Protein AF-A0A7Z7YSQ9-F1 (afdb_monomer_lite)

Structure (mmCIF, N/CA/C/O backbone):
data_AF-A0A7Z7YSQ9-F1
#
_entry.id   AF-A0A7Z7YSQ9-F1
#
loop_
_atom_site.group_PDB
_atom_site.id
_atom_site.type_symbol
_atom_site.label_atom_id
_atom_site.label_alt_id
_atom_site.label_comp_id
_atom_site.label_asym_id
_atom_site.label_entity_id
_atom_site.label_seq_id
_atom_site.pdbx_PDB_ins_code
_atom_site.Cartn_x
_atom_site.Cartn_y
_atom_site.Cartn_z
_atom_site.occupancy
_atom_site.B_iso_or_equiv
_atom_site.auth_seq_id
_atom_site.auth_comp_id
_atom_site.auth_asym_id
_atom_site.auth_atom_id
_atom_site.pdbx_PDB_model_num
ATOM 1 N N . VAL A 1 1 ? 19.070 -14.063 -18.402 1.00 60.19 1 VAL A N 1
ATOM 2 C CA . VAL A 1 1 ? 18.441 -13.563 -17.154 1.00 60.19 1 VAL A CA 1
ATOM 3 C C . VAL A 1 1 ? 19.548 -13.335 -16.139 1.00 60.19 1 VAL A C 1
ATOM 5 O O . VAL A 1 1 ? 20.339 -14.246 -15.937 1.00 60.19 1 VAL A O 1
ATOM 8 N N . ASN A 1 2 ? 19.658 -12.139 -15.555 1.00 76.81 2 ASN A N 1
ATOM 9 C CA . ASN A 1 2 ? 20.687 -11.836 -14.553 1.00 76.81 2 ASN A CA 1
ATOM 10 C C . ASN A 1 2 ? 20.278 -12.436 -13.199 1.00 76.81 2 ASN A C 1
ATOM 12 O O . ASN A 1 2 ? 19.582 -11.792 -12.415 1.00 76.81 2 ASN A O 1
ATOM 16 N N . SER A 1 3 ? 20.676 -13.683 -12.938 1.00 81.25 3 SER A N 1
ATOM 17 C CA . SER A 1 3 ? 20.242 -14.459 -11.764 1.00 81.25 3 SER A CA 1
ATOM 18 C C . SER A 1 3 ? 20.574 -13.796 -10.423 1.00 81.25 3 SER A C 1
ATOM 20 O O . SER A 1 3 ? 19.809 -13.926 -9.473 1.00 81.25 3 SER A O 1
ATOM 22 N N . SER A 1 4 ? 21.670 -13.035 -10.346 1.00 85.69 4 SER A N 1
ATOM 23 C CA . SER A 1 4 ? 22.038 -12.262 -9.153 1.00 85.69 4 SER A CA 1
ATOM 24 C C . SER A 1 4 ? 21.038 -11.145 -8.846 1.00 85.69 4 SER A C 1
ATOM 26 O O . SER A 1 4 ? 20.640 -10.980 -7.696 1.00 85.69 4 SER A O 1
ATOM 28 N N . LEU A 1 5 ? 20.585 -10.414 -9.869 1.00 83.81 5 LEU A N 1
ATOM 29 C CA . LEU A 1 5 ? 19.612 -9.332 -9.718 1.00 83.81 5 LEU A CA 1
ATOM 30 C C . LEU A 1 5 ? 18.253 -9.877 -9.264 1.00 83.81 5 LEU A C 1
ATOM 32 O O . LEU A 1 5 ? 17.628 -9.311 -8.372 1.00 83.81 5 LEU A O 1
ATOM 36 N N . VAL A 1 6 ? 17.826 -11.006 -9.841 1.00 86.56 6 VAL A N 1
ATOM 37 C CA . VAL A 1 6 ? 16.579 -11.683 -9.453 1.00 86.56 6 VAL A CA 1
ATOM 38 C C . VAL A 1 6 ? 16.660 -12.198 -8.016 1.00 86.56 6 VAL A C 1
ATOM 40 O O . VAL A 1 6 ? 15.710 -12.016 -7.257 1.00 86.56 6 VAL A O 1
ATOM 43 N N . PHE A 1 7 ? 17.789 -12.791 -7.616 1.00 91.50 7 PHE A N 1
ATOM 44 C CA . PHE A 1 7 ? 17.997 -13.262 -6.247 1.00 91.50 7 PHE A CA 1
ATOM 45 C C . PHE A 1 7 ? 17.928 -12.115 -5.231 1.00 91.50 7 PHE A C 1
ATOM 47 O O . PHE A 1 7 ? 17.121 -12.167 -4.304 1.00 91.50 7 PHE A O 1
ATOM 54 N N . VAL A 1 8 ? 18.718 -11.054 -5.436 1.00 91.56 8 VAL A N 1
ATOM 55 C CA . VAL A 1 8 ? 18.748 -9.896 -4.529 1.00 91.56 8 VAL A CA 1
ATOM 56 C C . VAL A 1 8 ? 17.380 -9.222 -4.470 1.00 91.56 8 VAL A C 1
ATOM 58 O O . VAL A 1 8 ? 16.871 -8.985 -3.378 1.00 91.56 8 VAL A O 1
ATOM 61 N N . GLY A 1 9 ? 16.755 -8.972 -5.625 1.00 89.50 9 GLY A N 1
ATOM 62 C CA . GLY A 1 9 ? 15.425 -8.369 -5.691 1.00 89.50 9 GLY A CA 1
ATOM 63 C C . GLY A 1 9 ? 14.383 -9.184 -4.926 1.00 89.50 9 GLY A C 1
ATOM 64 O O . GLY A 1 9 ? 13.663 -8.630 -4.104 1.00 89.50 9 GLY A O 1
ATOM 65 N N . SER A 1 10 ? 14.359 -10.506 -5.115 1.00 91.50 10 SER A N 1
ATOM 66 C CA . SER A 1 10 ? 13.379 -11.382 -4.456 1.00 91.50 10 SER A CA 1
ATOM 67 C C . SER A 1 10 ? 13.565 -11.434 -2.939 1.00 91.50 10 SER A C 1
ATOM 69 O O . SER A 1 10 ? 12.587 -11.329 -2.201 1.00 91.50 10 SER A O 1
ATOM 71 N N . VAL A 1 11 ? 14.808 -11.562 -2.458 1.00 96.19 11 VAL A N 1
ATOM 72 C CA . VAL A 1 11 ? 15.101 -11.595 -1.015 1.00 96.19 11 VAL A CA 1
ATOM 73 C C . VAL A 1 11 ? 14.742 -10.262 -0.361 1.00 96.19 11 VAL A C 1
ATOM 75 O O . VAL A 1 11 ? 14.069 -10.252 0.668 1.00 96.19 11 VAL A O 1
ATOM 78 N N . VAL A 1 12 ? 15.130 -9.138 -0.974 1.00 95.19 12 VAL A N 1
ATOM 79 C CA . VAL A 1 12 ? 14.799 -7.800 -0.463 1.00 95.19 12 VAL A CA 1
ATOM 80 C C . VAL A 1 12 ? 13.284 -7.598 -0.428 1.00 95.19 12 VAL A C 1
ATOM 82 O O . VAL A 1 12 ? 12.754 -7.187 0.602 1.00 95.19 12 VAL A O 1
ATOM 85 N N . SER A 1 13 ? 12.566 -7.942 -1.502 1.00 92.25 13 SER A N 1
ATOM 86 C CA . SER A 1 13 ? 11.104 -7.847 -1.536 1.00 92.25 13 SER A CA 1
ATOM 87 C C . SER A 1 13 ? 10.437 -8.698 -0.456 1.00 92.25 13 SER A C 1
ATOM 89 O O . SER A 1 13 ? 9.523 -8.216 0.205 1.00 92.25 13 SER A O 1
ATOM 91 N N . LEU A 1 14 ? 10.902 -9.929 -0.231 1.00 94.50 14 LEU A N 1
ATOM 92 C CA . LEU A 1 14 ? 10.341 -10.818 0.787 1.00 94.50 14 LEU A CA 1
ATOM 93 C C . LEU A 1 14 ? 10.551 -10.273 2.206 1.00 94.50 14 LEU A C 1
ATOM 95 O O . LEU A 1 14 ? 9.609 -10.241 2.996 1.00 94.50 14 LEU A O 1
ATOM 99 N N . VAL A 1 15 ? 11.758 -9.795 2.519 1.00 96.94 15 VAL A N 1
ATOM 100 C CA . VAL A 1 15 ? 12.060 -9.195 3.829 1.00 96.94 15 VAL A CA 1
ATOM 101 C C . VAL A 1 15 ? 11.210 -7.946 4.068 1.00 96.94 15 VAL A C 1
ATOM 103 O O . VAL A 1 15 ? 10.644 -7.784 5.149 1.00 96.94 15 VAL A O 1
ATOM 106 N N . LEU A 1 16 ? 11.068 -7.085 3.057 1.00 93.75 16 LEU A N 1
ATOM 107 C CA . LEU A 1 16 ? 10.231 -5.891 3.161 1.00 93.75 16 LEU A CA 1
ATOM 108 C C . LEU A 1 16 ? 8.745 -6.237 3.315 1.00 93.75 16 LEU A C 1
ATOM 110 O O . LEU A 1 16 ? 8.072 -5.609 4.127 1.00 93.75 16 LEU A O 1
ATOM 114 N N . LEU A 1 17 ? 8.235 -7.251 2.606 1.00 91.94 17 LEU A N 1
ATOM 115 C CA . LEU A 1 17 ? 6.851 -7.715 2.759 1.00 91.94 17 LEU A CA 1
ATOM 116 C C . LEU A 1 17 ? 6.567 -8.207 4.181 1.00 91.94 17 LEU A C 1
ATOM 118 O O . LEU A 1 17 ? 5.559 -7.816 4.767 1.00 91.94 17 LEU A O 1
ATOM 122 N N . ILE A 1 18 ? 7.473 -8.998 4.765 1.00 94.31 18 ILE A N 1
ATOM 123 C CA . ILE A 1 18 ? 7.359 -9.427 6.168 1.00 94.31 18 ILE A CA 1
ATOM 124 C C . ILE A 1 18 ? 7.359 -8.209 7.100 1.00 94.31 18 ILE A C 1
ATOM 126 O O . ILE A 1 18 ? 6.541 -8.133 8.015 1.00 94.31 18 ILE A O 1
ATOM 130 N N . GLY A 1 19 ? 8.236 -7.232 6.854 1.00 94.62 19 GLY A N 1
ATOM 131 C CA . GLY A 1 19 ? 8.282 -5.993 7.630 1.00 94.62 19 GLY A CA 1
ATOM 132 C C . GLY A 1 19 ? 6.968 -5.209 7.582 1.00 94.62 19 GLY A C 1
ATOM 133 O O . GLY A 1 19 ? 6.469 -4.783 8.623 1.00 94.62 19 GLY A O 1
ATOM 134 N N . ILE A 1 20 ? 6.371 -5.065 6.394 1.00 92.50 20 ILE A N 1
ATOM 135 C CA . ILE A 1 20 ? 5.070 -4.401 6.219 1.00 92.50 20 ILE A CA 1
ATOM 136 C C . ILE A 1 20 ? 3.968 -5.188 6.934 1.00 92.50 20 ILE A C 1
ATOM 138 O O . ILE A 1 20 ? 3.111 -4.576 7.568 1.00 92.50 20 ILE A O 1
ATOM 142 N N . PHE A 1 21 ? 4.004 -6.522 6.893 1.00 92.44 21 PHE A N 1
ATOM 143 C CA . PHE A 1 21 ? 3.040 -7.361 7.606 1.00 92.44 21 PHE A CA 1
ATOM 144 C C . PHE A 1 21 ? 3.099 -7.172 9.114 1.00 92.44 21 PHE A C 1
ATOM 146 O O . PHE A 1 21 ? 2.078 -6.884 9.734 1.00 92.44 21 PHE A O 1
ATOM 153 N N . LEU A 1 22 ? 4.292 -7.247 9.698 1.00 94.19 22 LEU A N 1
ATOM 154 C CA . LEU A 1 22 ? 4.474 -7.039 11.133 1.00 94.19 22 LEU A CA 1
ATOM 155 C C . LEU A 1 22 ? 4.070 -5.625 11.560 1.00 94.19 22 LEU A C 1
ATOM 157 O O . LEU A 1 22 ? 3.411 -5.453 12.585 1.00 94.19 22 LEU A O 1
ATOM 161 N N . MET A 1 23 ? 4.434 -4.616 10.765 1.00 93.00 23 MET A N 1
ATOM 162 C CA . MET A 1 23 ? 4.058 -3.228 11.026 1.00 93.00 23 MET A CA 1
ATOM 163 C C . MET A 1 23 ? 2.538 -3.045 10.998 1.00 93.00 23 MET A C 1
ATOM 165 O O . MET A 1 23 ? 1.984 -2.414 11.895 1.00 93.00 23 MET A O 1
ATOM 169 N N . MET A 1 24 ? 1.866 -3.604 9.991 1.00 92.38 24 MET A N 1
ATOM 170 C CA . MET A 1 24 ? 0.413 -3.526 9.857 1.00 92.38 24 MET A CA 1
ATOM 171 C C . MET A 1 24 ? -0.297 -4.248 10.996 1.00 92.38 24 MET A C 1
ATOM 173 O O . MET A 1 24 ? -1.178 -3.658 11.611 1.00 92.38 24 MET A O 1
ATOM 177 N N . TYR A 1 25 ? 0.147 -5.459 11.330 1.00 93.19 25 TYR A N 1
ATOM 178 C CA . TYR A 1 25 ? -0.387 -6.225 12.449 1.00 93.19 25 TYR A CA 1
ATOM 179 C C . TYR A 1 25 ? -0.304 -5.436 13.760 1.00 93.19 25 TYR A C 1
ATOM 181 O O . TYR A 1 25 ? -1.300 -5.266 14.461 1.00 93.19 25 TYR A O 1
ATOM 189 N N . TYR A 1 26 ? 0.872 -4.882 14.069 1.00 93.31 26 TYR A N 1
ATOM 190 C CA . TYR A 1 26 ? 1.053 -4.082 15.280 1.00 93.31 26 TYR A CA 1
ATOM 191 C C . TYR A 1 26 ? 0.163 -2.833 15.278 1.00 93.31 26 TYR A C 1
ATOM 193 O O . TYR A 1 26 ? -0.462 -2.510 16.288 1.00 93.31 26 TYR A O 1
ATOM 201 N N . LYS A 1 27 ? 0.067 -2.156 14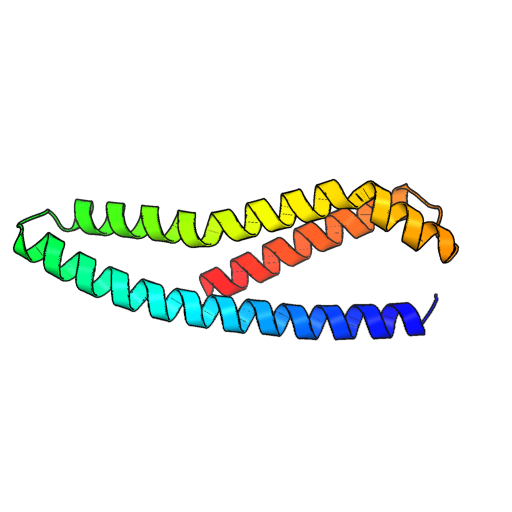.128 1.00 92.25 27 LYS A N 1
ATOM 202 C CA . LYS A 1 27 ? -0.794 -0.987 13.936 1.00 92.25 27 LYS A CA 1
ATOM 203 C C . LYS A 1 27 ? -2.267 -1.342 14.168 1.00 92.25 27 LYS A C 1
ATOM 205 O O . LYS A 1 27 ? -2.934 -0.614 14.887 1.00 92.25 27 LYS A O 1
ATOM 210 N N . GLN A 1 28 ? -2.768 -2.448 13.617 1.00 91.88 28 GLN A N 1
ATOM 211 C CA . GLN A 1 28 ? -4.164 -2.878 13.791 1.00 91.88 28 GLN A CA 1
ATOM 212 C C . GLN A 1 28 ? -4.481 -3.220 15.243 1.00 91.88 28 GLN A C 1
ATOM 214 O O . GLN A 1 28 ? -5.516 -2.801 15.753 1.00 91.88 28 GLN A O 1
ATOM 219 N N . VAL A 1 29 ? -3.575 -3.918 15.931 1.00 92.69 29 VAL A N 1
ATOM 220 C CA . VAL A 1 29 ? -3.743 -4.218 17.359 1.00 92.69 29 VAL A CA 1
ATOM 221 C C . VAL A 1 29 ? -3.760 -2.928 18.186 1.00 92.69 29 VAL A C 1
ATOM 223 O O . VAL A 1 29 ? -4.637 -2.761 19.030 1.00 92.69 29 VAL A O 1
ATOM 226 N N . SER A 1 30 ? -2.835 -1.998 17.929 1.00 92.38 30 SER A N 1
ATOM 227 C CA . SER A 1 30 ? -2.763 -0.719 18.649 1.00 92.38 30 SER A CA 1
ATOM 228 C C . SER A 1 30 ? -4.008 0.144 18.427 1.00 92.38 30 SER A C 1
ATOM 230 O O . SER A 1 30 ? -4.621 0.584 19.395 1.00 92.38 30 SER A O 1
ATOM 232 N N . GLU A 1 31 ? -4.415 0.344 17.171 1.00 92.25 31 GLU A N 1
ATOM 233 C CA . GLU A 1 31 ? -5.608 1.132 16.825 1.00 92.25 31 GLU A CA 1
ATOM 234 C C . GLU A 1 31 ? -6.877 0.462 17.379 1.00 92.25 31 GLU A C 1
ATOM 236 O O . GLU A 1 31 ? -7.741 1.140 17.919 1.00 92.25 31 GLU A O 1
ATOM 241 N N . GLY A 1 32 ? -6.960 -0.875 17.379 1.00 91.56 32 GLY A N 1
ATOM 242 C CA . GLY A 1 32 ? -8.080 -1.602 17.986 1.00 91.56 32 GLY A CA 1
ATOM 243 C C . GLY A 1 32 ? -8.206 -1.401 19.503 1.00 91.56 32 GLY A C 1
ATOM 244 O O . GLY A 1 32 ? -9.320 -1.389 20.037 1.00 91.56 32 GLY A O 1
ATOM 245 N N . HIS A 1 33 ? -7.088 -1.214 20.213 1.00 92.56 33 HIS A N 1
ATOM 246 C CA . HIS A 1 33 ? -7.108 -0.836 21.628 1.00 92.56 33 HIS A CA 1
ATOM 247 C C . HIS A 1 33 ? -7.593 0.606 21.828 1.00 92.56 33 HIS A C 1
ATOM 249 O O . HIS A 1 33 ? -8.455 0.835 22.677 1.00 92.56 33 HIS A O 1
ATOM 255 N N . GLU A 1 34 ? -7.103 1.552 21.026 1.00 91.56 34 GLU A N 1
ATOM 256 C CA . GLU A 1 34 ? -7.539 2.956 21.072 1.00 91.56 34 GLU A CA 1
ATOM 257 C C . GLU A 1 34 ? -9.033 3.104 20.723 1.00 91.56 34 GLU A C 1
ATOM 259 O O . GLU A 1 34 ? -9.784 3.785 21.429 1.00 91.56 34 GLU A O 1
ATOM 264 N N . ASP A 1 35 ? -9.502 2.385 19.701 1.00 93.19 35 ASP A N 1
ATOM 265 C CA . ASP A 1 35 ? -10.902 2.362 19.272 1.00 93.19 35 ASP A CA 1
ATOM 266 C C . ASP A 1 35 ? -11.835 1.792 20.347 1.00 93.19 35 ASP A C 1
ATOM 268 O O . ASP A 1 35 ? -12.985 2.226 20.475 1.00 93.19 35 ASP A O 1
ATOM 272 N N . ARG A 1 36 ? -11.361 0.838 21.161 1.00 93.81 36 ARG A N 1
ATOM 273 C CA . ARG A 1 36 ? -12.123 0.309 22.302 1.00 93.81 36 ARG A CA 1
ATOM 274 C C . ARG A 1 36 ? -12.343 1.376 23.373 1.00 93.81 36 ARG A C 1
ATOM 276 O O . ARG A 1 36 ? -13.457 1.495 23.890 1.00 93.81 36 ARG A O 1
ATOM 283 N N . ASP A 1 37 ? -11.318 2.150 23.705 1.00 93.06 37 ASP A N 1
ATOM 284 C CA . ASP A 1 37 ? -11.431 3.212 24.708 1.00 93.06 37 ASP A CA 1
ATOM 285 C C . ASP A 1 37 ? -12.319 4.360 24.196 1.00 93.06 37 ASP A C 1
ATOM 287 O O . ASP A 1 37 ? -13.181 4.876 24.924 1.00 93.06 37 ASP A O 1
ATOM 291 N N . ALA A 1 38 ? -12.205 4.685 22.904 1.00 91.69 38 ALA A N 1
ATOM 292 C CA . ALA A 1 38 ? -13.100 5.615 22.224 1.00 91.69 38 ALA A CA 1
ATOM 293 C C . ALA A 1 38 ? -14.558 5.116 22.228 1.00 91.69 38 ALA A C 1
ATOM 295 O O . ALA A 1 38 ? -15.475 5.891 22.520 1.00 91.69 38 ALA A O 1
ATOM 296 N N . TYR A 1 39 ? -14.788 3.821 21.974 1.00 95.88 39 TYR A N 1
ATOM 297 C CA . TYR A 1 39 ? -16.111 3.191 22.041 1.00 95.88 39 TYR A CA 1
ATOM 298 C C . TYR A 1 39 ? -16.748 3.356 23.426 1.00 95.88 39 TYR A C 1
ATOM 300 O O . TYR A 1 39 ? -17.897 3.794 23.528 1.00 95.88 39 TYR A O 1
ATOM 308 N N . ILE A 1 40 ? -16.012 3.028 24.496 1.00 96.12 40 ILE A N 1
ATOM 309 C CA . ILE A 1 40 ? -16.505 3.125 25.880 1.00 96.12 40 ILE A CA 1
ATOM 310 C C . ILE A 1 40 ? -16.874 4.574 26.214 1.00 96.12 40 ILE A C 1
ATOM 312 O O . ILE A 1 40 ? -17.961 4.823 26.739 1.00 96.12 40 ILE A O 1
ATOM 316 N N . THR A 1 41 ? -16.014 5.525 25.849 1.00 95.12 41 THR A N 1
ATOM 317 C CA . THR A 1 41 ? -16.247 6.960 26.071 1.00 95.12 41 THR A CA 1
ATOM 318 C C . THR A 1 41 ? -17.510 7.439 25.352 1.00 95.12 41 THR A C 1
ATOM 320 O O . THR A 1 41 ? -18.390 8.048 25.960 1.00 95.12 41 THR A O 1
ATOM 323 N N . MET A 1 42 ? -17.659 7.107 24.067 1.00 95.88 42 MET A N 1
ATOM 324 C CA . MET A 1 42 ? -18.844 7.461 23.281 1.00 95.88 42 MET A CA 1
ATOM 325 C C . MET A 1 42 ? -20.130 6.834 23.835 1.00 95.88 42 MET A C 1
ATOM 327 O O . MET A 1 42 ? -21.184 7.476 23.838 1.00 95.88 42 MET A O 1
ATOM 331 N N . LYS A 1 43 ? -20.052 5.599 24.345 1.00 96.62 43 LYS A N 1
ATOM 332 C CA . LYS A 1 43 ? -21.192 4.916 24.964 1.00 96.62 43 LYS A CA 1
ATOM 333 C C . LYS A 1 43 ? -21.606 5.569 26.286 1.00 96.62 43 LYS A C 1
ATOM 335 O O . LYS A 1 43 ? -22.802 5.709 26.531 1.00 96.62 43 LYS A O 1
ATOM 340 N N . GLN A 1 44 ? -20.649 6.008 27.108 1.00 96.19 44 GLN A N 1
ATOM 341 C CA . GLN A 1 44 ? -20.920 6.743 28.354 1.00 96.19 44 GLN A CA 1
ATOM 342 C C . GLN A 1 44 ? -21.612 8.093 28.107 1.00 96.19 44 GLN A C 1
ATOM 344 O O . GLN A 1 44 ? -22.406 8.530 28.934 1.00 96.19 44 GLN A O 1
ATOM 349 N N . LEU A 1 45 ? -21.371 8.718 26.951 1.00 95.94 45 LEU A N 1
ATOM 350 C CA . LEU A 1 45 ? -22.058 9.940 26.511 1.00 95.94 45 LEU A CA 1
ATOM 351 C C . LEU A 1 45 ? -23.472 9.691 25.951 1.00 95.94 45 LEU A C 1
ATOM 353 O O . LEU A 1 45 ? -24.158 10.641 25.580 1.00 95.94 45 LEU A O 1
ATOM 357 N N . GLY A 1 46 ? -23.919 8.432 25.877 1.00 96.06 46 GLY A N 1
ATOM 358 C CA . GLY A 1 46 ? -25.258 8.071 25.410 1.00 96.06 46 GLY A CA 1
ATOM 359 C C . GLY A 1 46 ? -25.422 8.036 23.888 1.00 96.06 46 GLY A C 1
ATOM 360 O O . GLY A 1 46 ? -26.553 8.067 23.406 1.00 96.06 46 GLY A O 1
ATOM 361 N N . LEU A 1 47 ? -24.326 7.971 23.120 1.00 96.12 47 LEU A N 1
ATOM 362 C CA . LEU A 1 47 ? -24.408 7.834 21.664 1.00 96.12 47 LEU A CA 1
ATOM 363 C C . LEU A 1 47 ? -24.964 6.461 21.259 1.00 96.12 47 LEU A C 1
ATOM 365 O O . LEU A 1 47 ? -24.684 5.435 21.886 1.00 96.12 47 LEU A O 1
ATOM 369 N N . ASP A 1 48 ? -25.732 6.448 20.170 1.00 96.25 48 ASP A N 1
ATOM 370 C CA . ASP A 1 48 ? -26.271 5.224 19.578 1.00 96.25 48 ASP A CA 1
ATOM 371 C C . ASP A 1 48 ? -25.142 4.343 19.009 1.00 96.25 48 ASP A C 1
ATOM 373 O O . ASP A 1 48 ? -24.214 4.830 18.360 1.00 96.25 48 ASP A O 1
ATOM 377 N N . GLU A 1 49 ? -25.226 3.027 19.204 1.00 94.31 49 GLU A N 1
ATOM 378 C CA . GLU A 1 49 ? -24.187 2.067 18.804 1.00 94.31 49 GLU A CA 1
ATOM 379 C C . GLU A 1 49 ? -23.935 2.060 17.296 1.00 94.31 49 GLU A C 1
ATOM 381 O O . GLU A 1 49 ? -22.803 1.847 16.853 1.00 94.31 49 GLU A O 1
ATOM 386 N N . ILE A 1 50 ? -24.975 2.326 16.500 1.00 95.44 50 ILE A N 1
ATOM 387 C CA . ILE A 1 50 ? -24.863 2.448 15.042 1.00 95.44 50 ILE A CA 1
ATOM 388 C C . ILE A 1 50 ? -23.945 3.621 14.682 1.00 95.44 50 ILE A C 1
ATOM 390 O O . ILE A 1 50 ? -23.102 3.502 13.787 1.00 95.44 50 ILE A O 1
ATOM 394 N N . LEU A 1 51 ? -24.078 4.746 15.393 1.00 95.00 51 LEU A N 1
ATOM 395 C CA . LEU A 1 51 ? -23.244 5.924 15.180 1.00 95.00 51 LEU A CA 1
ATOM 396 C C . LEU A 1 51 ? -21.800 5.652 15.608 1.00 95.00 51 LEU A C 1
ATOM 398 O O . LEU A 1 51 ? -20.883 5.981 14.858 1.00 95.00 51 LEU A O 1
ATOM 402 N N . ILE A 1 52 ? -21.603 4.991 16.753 1.00 95.12 52 ILE A N 1
ATOM 403 C CA . ILE A 1 52 ? -20.269 4.630 17.255 1.00 95.12 52 ILE A CA 1
ATOM 404 C C . ILE A 1 52 ? -19.536 3.737 16.244 1.00 95.12 52 ILE A C 1
ATOM 406 O O . ILE A 1 52 ? -18.437 4.077 15.803 1.00 95.12 52 ILE A O 1
ATOM 410 N N . LYS A 1 53 ? -20.168 2.642 15.797 1.00 93.81 53 LYS A N 1
ATOM 411 C CA . LYS A 1 53 ? -19.581 1.718 14.807 1.00 93.81 53 LYS A CA 1
ATOM 412 C C . LYS A 1 53 ? -19.256 2.413 13.487 1.00 93.81 53 LYS A C 1
ATOM 414 O O . LYS A 1 53 ? -18.206 2.169 12.902 1.00 93.81 53 LYS A O 1
ATOM 419 N N . LYS A 1 54 ? -20.142 3.293 13.010 1.00 94.50 54 LYS A N 1
ATOM 420 C CA . LYS A 1 54 ? -1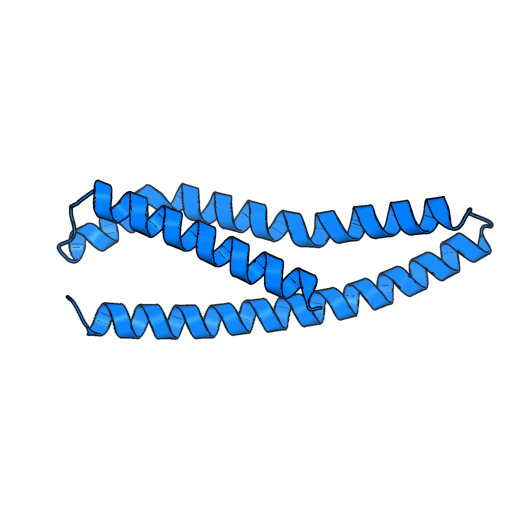9.921 4.049 11.770 1.00 94.50 54 LYS A CA 1
ATOM 421 C C . LYS A 1 54 ? -18.722 4.994 11.877 1.00 94.50 54 LYS A C 1
ATOM 423 O O . LYS A 1 54 ? -17.990 5.133 10.899 1.00 94.50 54 LYS A O 1
ATOM 428 N N . THR A 1 55 ? -18.542 5.644 13.025 1.00 93.69 55 THR A N 1
ATOM 429 C CA . THR A 1 55 ? -17.420 6.558 13.274 1.00 93.69 55 THR A CA 1
ATOM 430 C C . THR A 1 55 ? -16.097 5.799 13.320 1.00 93.69 55 THR A C 1
ATOM 432 O O . THR A 1 55 ? -15.201 6.132 12.547 1.00 93.69 55 THR A O 1
ATOM 435 N N . ILE A 1 56 ? -16.020 4.730 14.120 1.00 92.56 56 ILE A N 1
ATOM 436 C CA . ILE A 1 56 ? -14.817 3.890 14.250 1.00 92.56 56 ILE A CA 1
ATOM 437 C C . ILE A 1 56 ? -14.432 3.284 12.895 1.00 92.56 56 ILE A C 1
ATOM 439 O O . ILE A 1 56 ? -13.322 3.493 12.415 1.00 92.56 56 ILE A O 1
ATOM 443 N N . ASN A 1 57 ? -15.374 2.644 12.191 1.00 90.62 57 ASN A N 1
ATOM 444 C CA . ASN A 1 57 ? -15.079 2.022 10.895 1.00 90.62 57 ASN A CA 1
ATOM 445 C C . ASN A 1 57 ? -14.547 3.027 9.864 1.00 90.62 57 ASN A C 1
ATOM 447 O O . ASN A 1 57 ? -13.662 2.699 9.075 1.00 90.62 57 ASN A O 1
ATOM 451 N N . LYS A 1 58 ? -15.078 4.256 9.848 1.00 91.31 58 LYS A N 1
ATOM 452 C CA . LYS A 1 58 ? -14.576 5.297 8.944 1.00 91.31 58 LYS A CA 1
ATOM 453 C C . LYS A 1 58 ? -13.151 5.714 9.290 1.00 91.31 58 LYS A C 1
ATOM 455 O O . LYS A 1 58 ? -12.363 5.895 8.367 1.00 91.31 58 LYS A O 1
ATOM 460 N N . GLN A 1 59 ? -12.838 5.885 10.572 1.00 92.19 59 GLN A N 1
ATOM 461 C CA . GLN A 1 59 ? -11.493 6.244 11.016 1.00 92.19 59 GLN A CA 1
ATOM 462 C C . GLN A 1 59 ? -10.489 5.157 10.624 1.00 92.19 59 GLN A C 1
ATOM 464 O O . GLN A 1 59 ? -9.524 5.453 9.918 1.00 92.19 59 GLN A O 1
ATOM 469 N N . VAL A 1 60 ? -10.775 3.903 10.981 1.00 90.50 60 VAL A N 1
ATOM 470 C CA . VAL A 1 60 ? -9.897 2.757 10.709 1.00 90.50 60 VAL A CA 1
ATOM 471 C C . VAL A 1 60 ? -9.607 2.624 9.215 1.00 90.50 60 VAL A C 1
ATOM 473 O O . VAL A 1 60 ? -8.446 2.555 8.822 1.00 90.50 60 VAL A O 1
ATOM 476 N N . ILE A 1 61 ? -10.628 2.664 8.351 1.00 90.06 61 ILE A N 1
ATOM 477 C CA . ILE A 1 61 ? -10.421 2.524 6.898 1.00 90.06 61 ILE A CA 1
ATOM 478 C C . ILE A 1 61 ? -9.422 3.563 6.372 1.00 90.06 61 ILE A C 1
ATOM 480 O O . ILE A 1 61 ? -8.534 3.211 5.599 1.00 90.06 61 ILE A O 1
ATOM 484 N N . TRP A 1 62 ? -9.522 4.828 6.789 1.00 91.62 62 TRP A N 1
ATOM 485 C CA . TRP A 1 62 ? -8.610 5.871 6.310 1.00 91.62 62 TRP A CA 1
ATOM 486 C C . TRP A 1 62 ? -7.181 5.702 6.823 1.00 91.62 62 TRP A C 1
ATOM 488 O O . TRP A 1 62 ? -6.243 5.925 6.054 1.00 91.62 62 TRP A O 1
ATOM 498 N N . VAL A 1 63 ? -7.012 5.264 8.073 1.00 90.81 63 VAL A N 1
ATOM 499 C CA . VAL A 1 63 ? -5.691 5.003 8.668 1.00 90.81 63 VAL A CA 1
ATOM 500 C C . VAL A 1 63 ? -4.912 3.963 7.856 1.00 90.81 63 VAL A C 1
ATOM 502 O O . VAL A 1 63 ? -3.710 4.133 7.647 1.00 90.81 63 VAL A O 1
ATOM 505 N N . PHE A 1 64 ? -5.587 2.935 7.336 1.00 89.75 64 PHE A N 1
ATOM 506 C CA . PHE A 1 64 ? -4.951 1.887 6.527 1.00 89.75 64 PHE A CA 1
ATOM 507 C C . PHE A 1 64 ? -4.940 2.192 5.021 1.00 89.75 64 PHE A C 1
ATOM 509 O O . PHE A 1 64 ? -4.008 1.809 4.317 1.00 89.75 64 PHE A O 1
ATOM 516 N N . LEU A 1 65 ? -5.905 2.952 4.501 1.00 91.50 65 LEU A N 1
ATOM 517 C CA . LEU A 1 65 ? -5.962 3.276 3.073 1.00 91.50 65 LEU A CA 1
ATOM 518 C C . LEU A 1 65 ? -4.904 4.309 2.647 1.00 91.50 65 LEU A C 1
ATOM 520 O O . LEU A 1 65 ? -4.311 4.178 1.573 1.00 91.50 65 LEU A O 1
ATOM 524 N N . ILE A 1 66 ? -4.647 5.327 3.476 1.00 93.94 66 ILE A N 1
ATOM 525 C CA . ILE A 1 66 ? -3.693 6.404 3.156 1.00 93.94 66 ILE A CA 1
ATOM 526 C C . ILE A 1 66 ? -2.283 5.857 2.852 1.00 93.94 66 ILE A C 1
ATOM 528 O O . ILE A 1 66 ? -1.742 6.211 1.801 1.00 93.94 66 ILE A O 1
ATOM 532 N N . PRO A 1 67 ? -1.684 4.977 3.681 1.00 91.31 67 PRO A N 1
ATOM 533 C CA . PRO A 1 67 ? -0.377 4.386 3.393 1.00 91.31 67 PRO A CA 1
ATOM 534 C C . PRO A 1 67 ? -0.284 3.703 2.022 1.00 91.31 67 PRO A C 1
ATOM 536 O O . PRO A 1 67 ? 0.718 3.868 1.326 1.00 91.31 67 PRO A O 1
ATOM 539 N N . VAL A 1 68 ? -1.328 2.982 1.598 1.00 92.56 68 VAL A N 1
ATOM 540 C CA . VAL A 1 68 ? -1.354 2.294 0.293 1.00 92.56 68 VAL A CA 1
ATOM 541 C C . VAL A 1 68 ? -1.383 3.290 -0.852 1.00 92.56 68 VAL A C 1
ATOM 543 O O . VAL A 1 68 ? -0.629 3.147 -1.813 1.00 92.56 68 VAL A O 1
ATOM 546 N N . ILE A 1 69 ? -2.229 4.316 -0.746 1.00 95.75 69 ILE A N 1
ATOM 547 C CA . ILE A 1 69 ? -2.318 5.371 -1.759 1.00 95.75 69 ILE A CA 1
ATOM 548 C C . ILE A 1 69 ? -0.954 6.049 -1.921 1.00 95.75 69 ILE A C 1
ATOM 550 O O . ILE A 1 69 ? -0.477 6.215 -3.043 1.00 95.75 69 ILE A O 1
ATOM 554 N N . VAL A 1 70 ? -0.300 6.389 -0.807 1.00 95.88 70 VAL A N 1
ATOM 555 C CA . VAL A 1 70 ? 1.033 7.003 -0.820 1.00 95.88 70 VAL A CA 1
ATOM 556 C C . VAL A 1 70 ? 2.065 6.069 -1.451 1.00 95.88 70 VAL A C 1
ATOM 558 O O . VAL A 1 70 ? 2.849 6.526 -2.280 1.00 95.88 70 VAL A O 1
ATOM 561 N N . ALA A 1 71 ? 2.046 4.773 -1.126 1.00 93.56 71 ALA A N 1
ATOM 562 C CA . ALA A 1 71 ? 2.947 3.791 -1.726 1.00 93.56 71 ALA A CA 1
ATOM 563 C C . ALA A 1 71 ? 2.761 3.700 -3.249 1.00 93.56 71 ALA A C 1
ATOM 565 O O . ALA A 1 71 ? 3.741 3.778 -3.985 1.00 93.56 71 ALA A O 1
ATOM 566 N N . ILE A 1 72 ? 1.515 3.631 -3.732 1.00 96.25 72 ILE A N 1
ATOM 567 C CA . ILE A 1 72 ? 1.208 3.597 -5.170 1.00 96.25 72 ILE A CA 1
ATOM 568 C C . ILE A 1 72 ? 1.705 4.873 -5.854 1.00 96.25 72 ILE A C 1
ATOM 570 O O . ILE A 1 72 ? 2.396 4.791 -6.867 1.00 96.25 72 ILE A O 1
ATOM 574 N N . ILE A 1 73 ? 1.403 6.052 -5.300 1.00 97.75 73 ILE A N 1
ATOM 575 C CA . ILE A 1 73 ? 1.851 7.336 -5.861 1.00 97.75 73 ILE A CA 1
ATOM 576 C C . ILE A 1 73 ? 3.382 7.412 -5.889 1.00 97.75 73 ILE A C 1
ATOM 578 O O . ILE A 1 73 ? 3.956 7.809 -6.904 1.00 97.75 73 ILE A O 1
ATOM 582 N N . HIS A 1 74 ? 4.048 7.011 -4.805 1.00 95.38 74 HIS A N 1
ATOM 583 C CA . HIS A 1 74 ? 5.505 6.976 -4.719 1.00 95.38 74 HIS A CA 1
ATOM 584 C C . HIS A 1 74 ? 6.105 6.061 -5.790 1.00 95.38 74 HIS A C 1
ATOM 586 O O . HIS A 1 74 ? 7.024 6.465 -6.506 1.00 95.38 74 HIS A O 1
ATOM 592 N N . THR A 1 75 ? 5.550 4.856 -5.951 1.00 95.00 75 THR A N 1
ATOM 593 C CA . THR A 1 75 ? 5.968 3.927 -6.998 1.00 95.00 75 THR A CA 1
ATOM 594 C C . THR A 1 75 ? 5.784 4.566 -8.369 1.00 95.00 75 THR A C 1
ATOM 596 O O . THR A 1 75 ? 6.771 4.628 -9.104 1.00 95.00 75 THR A O 1
ATOM 599 N N . LEU A 1 76 ? 4.593 5.103 -8.685 1.00 97.00 76 LEU A N 1
ATOM 600 C CA . LEU A 1 76 ? 4.264 5.787 -9.952 1.00 97.00 76 LEU A CA 1
ATOM 601 C C . LEU A 1 76 ? 5.248 6.912 -10.285 1.00 97.00 76 LEU A C 1
ATOM 603 O O . LEU A 1 76 ? 5.752 6.988 -11.407 1.00 97.00 76 LEU A O 1
ATOM 607 N N . ALA A 1 77 ? 5.586 7.745 -9.302 1.00 97.12 77 ALA A N 1
ATOM 608 C CA . ALA A 1 77 ? 6.567 8.814 -9.466 1.00 97.12 77 ALA A CA 1
ATOM 609 C C . ALA A 1 77 ? 7.972 8.278 -9.807 1.00 97.12 77 ALA A C 1
ATOM 611 O O . ALA A 1 77 ? 8.710 8.900 -10.574 1.00 97.12 77 ALA A O 1
ATOM 612 N N . ALA A 1 78 ? 8.332 7.100 -9.292 1.00 95.62 78 ALA A N 1
ATOM 613 C CA . ALA A 1 78 ? 9.624 6.465 -9.531 1.00 95.62 78 ALA A CA 1
ATOM 614 C C . ALA A 1 78 ? 9.745 5.764 -10.899 1.00 95.62 78 ALA A C 1
ATOM 616 O O . ALA A 1 78 ? 10.836 5.298 -11.232 1.00 95.62 78 ALA A O 1
ATOM 617 N N . PHE A 1 79 ? 8.685 5.714 -11.719 1.00 95.12 79 PHE A N 1
ATOM 618 C CA . PHE A 1 79 ? 8.671 5.010 -13.012 1.00 95.12 79 PHE A CA 1
ATOM 619 C C . PHE A 1 79 ? 9.892 5.334 -13.891 1.00 95.12 79 PHE A C 1
ATOM 621 O O . PHE A 1 79 ? 10.635 4.448 -14.304 1.00 95.12 79 PHE A O 1
ATOM 628 N N . ARG A 1 80 ? 10.168 6.621 -14.138 1.00 93.75 80 ARG A N 1
ATOM 629 C CA . ARG A 1 80 ? 11.288 7.033 -15.010 1.00 93.75 80 ARG A CA 1
ATOM 630 C C . ARG A 1 80 ? 12.655 6.645 -14.449 1.00 93.75 80 ARG A C 1
ATOM 632 O O . ARG A 1 80 ? 13.543 6.253 -15.206 1.00 93.75 80 ARG A O 1
ATOM 639 N N . ILE A 1 81 ? 12.822 6.759 -13.133 1.00 94.75 81 ILE A N 1
ATOM 640 C CA . ILE A 1 81 ? 14.076 6.438 -12.445 1.00 94.75 81 ILE A CA 1
ATOM 641 C C . ILE A 1 81 ? 14.334 4.935 -12.545 1.00 94.75 81 ILE A C 1
ATOM 643 O O . ILE A 1 81 ? 15.406 4.522 -12.979 1.00 94.75 81 ILE A O 1
ATOM 647 N N . ILE A 1 82 ? 13.328 4.119 -12.224 1.00 93.38 82 ILE A N 1
ATOM 648 C CA . ILE A 1 82 ? 13.431 2.659 -12.269 1.00 93.38 82 ILE A CA 1
ATOM 649 C C . ILE A 1 82 ? 13.671 2.182 -13.708 1.00 93.38 82 ILE A C 1
ATOM 651 O O . ILE A 1 82 ? 14.551 1.350 -13.915 1.00 93.38 82 ILE A O 1
ATOM 655 N N . PHE A 1 83 ? 12.971 2.738 -14.705 1.00 94.19 83 PHE A N 1
ATOM 656 C CA . PHE A 1 83 ? 13.215 2.412 -16.116 1.00 94.19 83 PHE A CA 1
ATOM 657 C C . PHE A 1 83 ? 14.664 2.698 -16.528 1.00 94.19 83 PHE A C 1
ATOM 659 O O . PHE A 1 83 ? 15.300 1.881 -17.188 1.00 94.19 83 PHE A O 1
ATOM 666 N N . SER A 1 84 ? 15.216 3.829 -16.079 1.00 92.00 84 SER A N 1
ATOM 667 C CA . SER A 1 84 ? 16.599 4.213 -16.382 1.00 92.00 84 SER A CA 1
ATOM 668 C C . SER A 1 84 ? 17.609 3.256 -15.740 1.00 92.00 84 SER A C 1
ATOM 670 O O . SER A 1 84 ? 18.552 2.826 -16.399 1.00 92.00 84 SER A O 1
ATOM 672 N N . VAL A 1 85 ? 17.391 2.864 -14.478 1.00 90.06 85 VAL A N 1
ATOM 673 C CA . VAL A 1 85 ? 18.244 1.898 -13.759 1.00 90.06 85 VAL A CA 1
ATOM 674 C C . VAL A 1 85 ? 18.203 0.518 -14.416 1.00 90.06 85 VAL A C 1
ATOM 676 O O . VAL A 1 85 ? 19.244 -0.103 -14.618 1.00 90.06 85 VAL A O 1
ATOM 679 N N . VAL A 1 86 ? 17.015 0.048 -14.795 1.00 88.44 86 VAL A N 1
ATOM 680 C CA . VAL A 1 86 ? 16.826 -1.229 -15.500 1.00 88.44 86 VAL A CA 1
ATOM 681 C C . VAL A 1 86 ? 17.485 -1.194 -16.892 1.00 88.44 86 VAL A C 1
ATOM 683 O O . VAL A 1 86 ? 18.122 -2.171 -17.294 1.00 88.44 86 VAL A O 1
ATOM 686 N N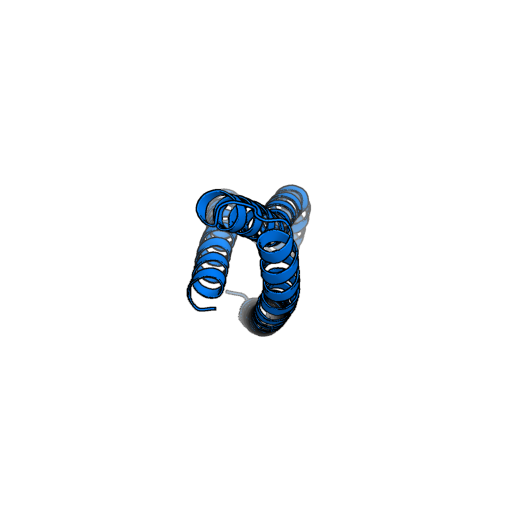 . GLY A 1 87 ? 17.457 -0.040 -17.566 1.00 89.00 87 GLY A N 1
ATOM 687 C CA . GLY A 1 87 ? 18.181 0.216 -18.814 1.00 89.00 87 GLY A CA 1
ATOM 688 C C . GLY A 1 87 ? 19.703 0.109 -18.689 1.00 89.00 87 GLY A C 1
ATOM 689 O O . GLY A 1 87 ? 20.340 -0.454 -19.575 1.00 89.00 87 GLY A O 1
ATOM 690 N N . ILE A 1 88 ? 20.306 0.555 -17.579 1.00 87.69 88 ILE A N 1
ATOM 691 C CA . ILE A 1 88 ? 21.758 0.394 -17.328 1.00 87.69 88 ILE A CA 1
ATOM 692 C C . ILE A 1 88 ? 22.155 -1.091 -17.292 1.00 87.69 88 ILE A C 1
ATOM 694 O O . ILE A 1 88 ? 23.253 -1.459 -17.699 1.00 87.69 88 ILE A O 1
ATOM 698 N N . VAL A 1 89 ? 21.245 -1.957 -16.844 1.00 83.56 89 VAL A N 1
ATOM 699 C CA . VAL A 1 89 ? 21.457 -3.409 -16.727 1.00 83.56 89 VAL A CA 1
ATOM 700 C C . VAL A 1 89 ? 21.107 -4.153 -18.036 1.00 83.56 89 VAL A C 1
ATOM 702 O O . VAL A 1 89 ? 21.153 -5.384 -18.092 1.00 83.56 89 VAL A O 1
ATOM 705 N N . GLY A 1 90 ? 20.800 -3.419 -19.113 1.00 83.88 90 GLY A N 1
ATOM 706 C CA . GLY A 1 90 ? 20.600 -3.955 -20.463 1.00 83.88 90 GLY A CA 1
ATOM 707 C C . GLY A 1 90 ? 19.154 -4.319 -20.814 1.00 83.88 90 GLY A C 1
ATOM 708 O O . GLY A 1 90 ? 18.934 -5.108 -21.730 1.00 83.88 90 GLY A O 1
ATOM 709 N N . GLN A 1 91 ? 18.163 -3.790 -20.090 1.00 81.56 91 GLN A N 1
ATOM 710 C CA . GLN A 1 91 ? 16.739 -4.002 -20.370 1.00 81.56 91 GLN A CA 1
ATOM 711 C C . GLN A 1 91 ? 16.094 -2.708 -20.880 1.00 81.56 91 GLN A C 1
ATOM 713 O O . GLN A 1 91 ? 15.872 -1.776 -20.112 1.00 81.56 91 GLN A O 1
ATOM 718 N N . TYR A 1 92 ? 15.773 -2.663 -22.175 1.00 85.44 92 TYR A N 1
ATOM 719 C CA . TYR A 1 92 ? 15.233 -1.470 -22.849 1.00 85.44 92 TYR A CA 1
ATOM 720 C C . TYR A 1 92 ? 13.799 -1.647 -23.368 1.00 85.44 92 TYR A C 1
ATOM 722 O O . TYR A 1 92 ? 13.224 -0.710 -23.920 1.00 85.44 92 TYR A O 1
ATOM 730 N N . ASP A 1 93 ? 13.216 -2.838 -23.206 1.00 92.50 93 ASP A N 1
ATOM 731 C CA . ASP A 1 93 ? 11.855 -3.119 -23.655 1.00 92.50 93 ASP A CA 1
ATOM 732 C C . ASP A 1 93 ? 10.837 -2.427 -22.735 1.00 92.50 93 ASP A C 1
ATOM 734 O O . ASP A 1 93 ? 10.604 -2.831 -21.591 1.00 92.50 93 ASP A O 1
ATOM 738 N N . LEU A 1 94 ? 10.232 -1.357 -23.251 1.00 92.06 94 LEU A N 1
ATOM 739 C CA . LEU A 1 94 ? 9.242 -0.569 -22.526 1.00 92.06 94 LEU A CA 1
ATOM 740 C C . LEU A 1 94 ? 7.962 -1.367 -22.239 1.00 92.06 94 LEU A C 1
ATOM 742 O O . LEU A 1 94 ? 7.357 -1.177 -21.186 1.00 92.06 94 LEU A O 1
ATOM 746 N N . GLY A 1 95 ? 7.546 -2.258 -23.142 1.00 95.25 95 GLY A N 1
ATOM 747 C CA . GLY A 1 95 ? 6.338 -3.064 -22.971 1.00 95.25 95 GLY A CA 1
ATOM 748 C C . GLY A 1 95 ? 6.499 -4.074 -21.837 1.00 95.25 95 GLY A C 1
ATOM 749 O O . GLY A 1 95 ? 5.651 -4.153 -20.941 1.00 95.25 95 GLY A O 1
ATOM 750 N N . LEU A 1 96 ? 7.626 -4.787 -21.820 1.00 92.38 96 LEU A N 1
ATOM 751 C CA . LEU A 1 96 ? 7.980 -5.703 -20.736 1.00 92.38 96 LEU A CA 1
ATOM 752 C C . LEU A 1 96 ? 8.135 -4.963 -19.401 1.00 92.38 96 LEU A C 1
ATOM 754 O O . LEU A 1 96 ? 7.673 -5.443 -18.363 1.00 92.38 96 LEU A O 1
ATOM 758 N N . TYR A 1 97 ? 8.745 -3.777 -19.423 1.00 93.56 97 TYR A N 1
ATOM 759 C CA . TYR A 1 97 ? 8.892 -2.953 -18.230 1.00 93.56 97 TYR A CA 1
ATOM 760 C C . TYR A 1 97 ? 7.538 -2.515 -17.659 1.00 93.56 97 TYR A C 1
ATOM 762 O O . TYR A 1 97 ? 7.269 -2.758 -16.484 1.00 93.56 97 TYR A O 1
ATOM 770 N N . VAL A 1 98 ? 6.664 -1.922 -18.480 1.00 96.00 98 VAL A N 1
ATOM 771 C CA . VAL A 1 98 ? 5.346 -1.425 -18.047 1.00 96.00 98 VAL A CA 1
ATOM 772 C C . VAL A 1 98 ? 4.479 -2.558 -17.505 1.00 96.00 98 VAL A C 1
ATOM 774 O O . VAL A 1 98 ? 3.875 -2.411 -16.444 1.00 96.00 98 VAL A O 1
ATOM 777 N N . THR A 1 99 ? 4.438 -3.699 -18.195 1.00 96.38 99 THR A N 1
ATOM 778 C CA . THR A 1 99 ? 3.645 -4.858 -17.756 1.00 96.38 99 THR A CA 1
ATOM 779 C C . THR A 1 99 ? 4.150 -5.424 -16.430 1.00 96.38 99 THR A C 1
ATOM 781 O O . THR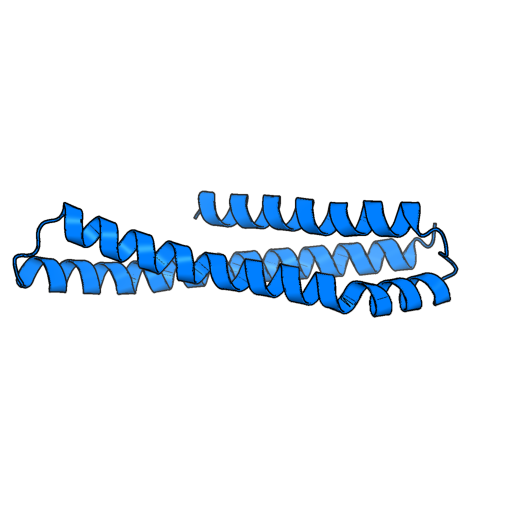 A 1 99 ? 3.349 -5.649 -15.524 1.00 96.38 99 THR A O 1
ATOM 784 N N . SER A 1 100 ? 5.469 -5.570 -16.266 1.00 93.56 100 SER A N 1
ATOM 785 C CA . SER A 1 100 ? 6.076 -6.018 -15.003 1.00 93.56 100 SER A CA 1
ATOM 786 C C . SER A 1 100 ? 5.810 -5.033 -13.866 1.00 93.56 100 SER A C 1
ATOM 788 O O . SER A 1 100 ? 5.465 -5.425 -12.755 1.00 93.56 100 SER A O 1
ATOM 790 N N . TYR A 1 101 ? 5.934 -3.741 -14.152 1.00 95.31 101 TYR A N 1
ATOM 791 C CA . TYR A 1 101 ? 5.753 -2.666 -13.191 1.00 95.31 101 TYR A CA 1
ATOM 792 C C . TYR A 1 101 ? 4.309 -2.581 -12.670 1.00 95.31 101 TYR A C 1
ATOM 794 O O . TYR A 1 101 ? 4.086 -2.536 -11.459 1.00 95.31 101 TYR A O 1
ATOM 802 N N . VAL A 1 102 ? 3.321 -2.647 -13.568 1.00 97.12 102 VAL A N 1
ATOM 803 C CA . VAL A 1 102 ? 1.902 -2.744 -13.189 1.00 97.12 102 VAL A CA 1
ATOM 804 C C . VAL A 1 102 ? 1.633 -4.052 -12.443 1.00 97.12 102 VAL A C 1
ATOM 806 O O . VAL A 1 102 ? 0.922 -4.042 -11.439 1.00 97.12 102 VAL A O 1
ATOM 809 N N . GLY A 1 103 ? 2.244 -5.159 -12.873 1.00 96.94 103 GLY A N 1
ATOM 810 C CA . GLY A 1 103 ? 2.154 -6.449 -12.191 1.00 96.94 103 GLY A CA 1
ATOM 811 C C . GLY A 1 103 ? 2.593 -6.375 -10.727 1.00 96.94 103 GLY A C 1
ATOM 812 O O . GLY A 1 103 ? 1.873 -6.852 -9.853 1.00 96.94 103 GLY A O 1
ATOM 813 N N . VAL A 1 104 ? 3.716 -5.711 -10.437 1.00 94.50 104 VAL A N 1
ATOM 814 C CA . VAL A 1 104 ? 4.200 -5.510 -9.059 1.00 94.50 104 VAL A CA 1
ATOM 815 C C . VAL A 1 104 ? 3.208 -4.696 -8.226 1.00 94.50 104 VAL A C 1
ATOM 817 O O . VAL A 1 104 ? 2.930 -5.077 -7.090 1.00 94.50 104 VAL A O 1
ATOM 820 N N . ILE A 1 105 ? 2.632 -3.622 -8.778 1.00 96.50 105 ILE A N 1
ATOM 821 C CA . ILE A 1 105 ? 1.619 -2.813 -8.077 1.00 96.50 105 ILE A CA 1
ATOM 822 C C . ILE A 1 105 ? 0.384 -3.661 -7.746 1.00 96.50 105 ILE A C 1
ATOM 824 O O . ILE A 1 105 ? -0.087 -3.643 -6.610 1.00 96.50 105 ILE A O 1
ATOM 828 N N . VAL A 1 106 ? -0.122 -4.436 -8.709 1.00 97.06 106 VAL A N 1
ATOM 829 C CA . VAL A 1 106 ? -1.293 -5.306 -8.511 1.00 97.06 106 VAL A CA 1
ATOM 830 C C . VAL A 1 106 ? -1.017 -6.365 -7.446 1.00 97.06 106 VAL A C 1
ATOM 832 O O . VAL A 1 106 ? -1.815 -6.533 -6.527 1.00 97.06 106 VAL A O 1
ATOM 835 N N . VAL A 1 107 ? 0.126 -7.048 -7.532 1.00 95.44 107 VAL A N 1
ATOM 836 C CA . VAL A 1 107 ? 0.532 -8.063 -6.552 1.00 95.44 107 VAL A CA 1
ATOM 837 C C . VAL A 1 107 ? 0.661 -7.452 -5.156 1.00 95.44 107 VAL A C 1
ATOM 839 O O . VAL A 1 107 ? 0.151 -8.022 -4.193 1.00 95.44 107 VAL A O 1
ATOM 842 N N . PHE A 1 108 ? 1.273 -6.272 -5.039 1.00 94.69 108 PHE A N 1
ATOM 843 C CA . PHE A 1 108 ? 1.3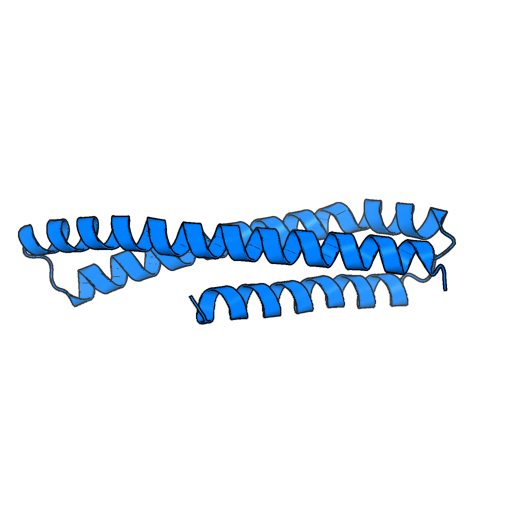86 -5.560 -3.769 1.00 94.69 108 PHE A CA 1
ATOM 844 C C . PHE A 1 108 ? 0.016 -5.218 -3.169 1.00 94.69 108 PHE A C 1
ATOM 846 O O . PHE A 1 108 ? -0.200 -5.469 -1.986 1.00 94.69 108 PHE A O 1
ATOM 853 N N . ILE A 1 109 ? -0.921 -4.703 -3.974 1.00 94.56 109 ILE A N 1
ATOM 854 C CA . ILE A 1 109 ? -2.288 -4.399 -3.522 1.00 94.56 109 ILE A CA 1
ATOM 855 C C . ILE A 1 109 ? -2.983 -5.668 -3.023 1.00 94.56 109 ILE A C 1
ATOM 857 O O . ILE A 1 109 ? -3.580 -5.642 -1.952 1.00 94.56 109 ILE A O 1
ATOM 861 N N . ILE A 1 110 ? -2.870 -6.785 -3.750 1.00 94.88 110 ILE A N 1
ATOM 862 C CA . ILE A 1 110 ? -3.463 -8.068 -3.343 1.00 94.88 110 ILE A CA 1
ATOM 863 C C . ILE A 1 110 ? -2.912 -8.513 -1.985 1.00 94.88 110 ILE A C 1
ATOM 865 O O . ILE A 1 110 ? -3.694 -8.818 -1.085 1.00 94.88 110 ILE A O 1
ATOM 869 N N . PHE A 1 111 ? -1.586 -8.519 -1.816 1.00 92.94 111 PHE A N 1
ATOM 870 C CA . PHE A 1 111 ? -0.968 -8.893 -0.543 1.00 92.94 111 PHE A CA 1
ATOM 871 C C . PHE A 1 111 ? -1.387 -7.955 0.587 1.00 92.94 111 PHE A C 1
ATOM 873 O O . PHE A 1 111 ? -1.792 -8.426 1.645 1.00 92.94 111 PHE A O 1
ATOM 880 N N . TYR A 1 112 ? -1.363 -6.642 0.355 1.00 92.62 112 TYR A N 1
ATOM 881 C CA . TYR A 1 112 ? -1.782 -5.658 1.348 1.00 92.62 112 TYR A CA 1
ATOM 882 C C . TYR A 1 112 ? -3.242 -5.868 1.771 1.00 92.62 112 TYR A C 1
ATOM 884 O O . TYR A 1 112 ? -3.540 -5.928 2.962 1.00 92.62 112 TYR A O 1
ATOM 892 N N . SER A 1 113 ? -4.160 -6.011 0.811 1.00 92.00 113 SER A N 1
ATOM 893 C CA . SER A 1 113 ? -5.582 -6.233 1.091 1.00 92.00 113 SER A CA 1
ATOM 894 C C . SER A 1 113 ? -5.825 -7.546 1.831 1.00 92.00 113 SER A C 1
ATOM 896 O O . SER A 1 113 ? -6.648 -7.586 2.740 1.00 92.00 113 SER A O 1
ATOM 898 N N . MET A 1 114 ? -5.095 -8.608 1.480 1.00 91.88 114 MET A N 1
ATOM 899 C CA . MET A 1 114 ? -5.158 -9.885 2.190 1.00 91.88 114 MET A CA 1
ATOM 900 C C . MET A 1 114 ? -4.684 -9.743 3.641 1.00 91.88 114 MET A C 1
ATOM 902 O O . MET A 1 114 ? -5.337 -10.253 4.545 1.00 91.88 114 MET A O 1
ATOM 906 N N . MET A 1 115 ? -3.588 -9.022 3.874 1.00 90.31 115 MET A N 1
ATOM 907 C CA . MET A 1 115 ? -3.061 -8.779 5.219 1.00 90.31 115 MET A CA 1
ATOM 908 C C . MET A 1 115 ? -4.047 -7.992 6.088 1.00 90.31 115 MET A C 1
ATOM 910 O O . MET A 1 115 ? -4.299 -8.393 7.222 1.00 90.31 115 MET A O 1
ATOM 914 N N . TYR A 1 116 ? -4.650 -6.941 5.523 1.00 88.81 116 TYR A N 1
ATOM 915 C CA . TYR A 1 116 ? -5.685 -6.146 6.185 1.00 88.81 116 TYR A CA 1
ATOM 916 C C . TYR A 1 116 ? -6.962 -6.946 6.478 1.00 88.81 116 TYR A C 1
ATOM 918 O O . TYR A 1 116 ? -7.670 -6.640 7.424 1.00 88.81 116 TYR A O 1
ATOM 926 N N . TRP A 1 117 ? -7.291 -7.950 5.660 1.00 87.56 117 TRP A N 1
ATOM 927 C CA . TRP A 1 117 ? -8.479 -8.781 5.875 1.00 87.56 117 TRP A CA 1
ATOM 928 C C . TRP A 1 117 ? -8.272 -9.881 6.925 1.00 87.56 117 TRP A C 1
ATOM 930 O O . TRP A 1 117 ? -9.217 -10.245 7.620 1.00 87.56 117 TRP A O 1
ATOM 940 N N . ILE A 1 118 ? -7.059 -10.437 7.016 1.00 83.75 118 ILE A N 1
ATOM 941 C CA . ILE A 1 118 ? -6.725 -11.508 7.972 1.00 83.75 118 ILE A CA 1
ATOM 942 C C . ILE A 1 118 ? -6.670 -10.993 9.413 1.00 83.75 118 ILE A C 1
ATOM 944 O O . ILE A 1 118 ? -6.978 -11.749 10.336 1.00 83.75 118 ILE A O 1
ATOM 948 N N . THR A 1 119 ? -6.232 -9.749 9.593 1.00 78.19 119 THR A N 1
ATOM 949 C CA . THR A 1 119 ? -5.954 -9.142 10.898 1.00 78.19 119 THR A CA 1
ATOM 950 C C . THR A 1 119 ? -7.004 -8.098 11.229 1.00 78.19 119 THR A C 1
ATOM 952 O O . THR A 1 119 ? -7.522 -8.129 12.365 1.00 78.19 119 THR A O 1
#

Organism: Staphylococcus capitis (NCBI:txid29388)

Foldseek 3Di:
DPVVVVVVVVVVVVVVLVVVLVVVVVVVVVLVVVLVVVLVVCVVVVDDPVVSVVVSVVVVCCVLVVVLVVVVVVLVVCLVVVQVVVVVVPDNDPVVSVVVSVVVNVVVVVSSVVSVVVD

Radius of gyration: 19.91 Å; chains: 1; bounding box: 48×24×52 Å

InterPro domains:
  IPR052536 ABC-4 Integral Membrane [PTHR46795] (2-119)

Sequence (119 aa):
VNSSLVFVGSVVSLVLLIGIFLMMYYKQVSEGHEDRDAYITMKQLGLDEILIKK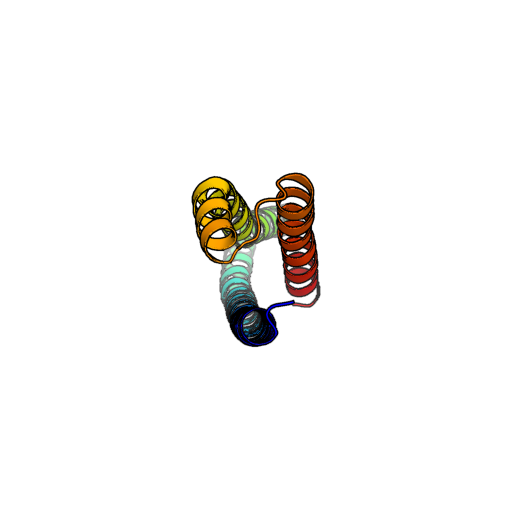TINKQVIWVFLIPVIVAIIHTLAAFRIIFSVVGIVGQYDLGLYVTSYVGVIVVFIIFYSMMYWIT

pLDDT: mean 92.25, std 4.88, range [60.19, 97.75]

Secondary structure (DSSP, 8-state):
--HHHHHHHHHHHHHHHHHHHHHHHHHHHHHHHHHHHHHHHHHHTT--HHHHHHHHHHHHHHHHHHHHHHHHHHHHHTHHHHHHHHHHTT---HHHHHHHHHHHHHHHHHHHHHHHHH-